Protein AF-A0A3M1EL04-F1 (afdb_monomer)

Sequence (137 aa):
MNRVSLRRLSLALFALLVALLIPTFIRAQTSSPSIPHPLEGRDDCLACHGADMPDVPHVPDNHDGLTSDKCQLCHHPAPGVTAPAATGVLTATRPIAGAEGALPLPHPLAGYENCLQCHLTPEATPVPPGAPPPIPH

Solvent-accessible surface area (backbone atoms only — not comparable to full-atom values): 9403 Å² total; per-residue (Å²): 136,54,73,68,59,52,52,54,51,52,52,52,52,50,53,51,51,49,65,68,55,53,71,70,67,69,75,69,72,74,82,58,66,58,36,87,57,58,53,87,96,49,70,60,48,46,76,49,26,70,35,97,43,84,98,42,72,63,69,57,80,94,51,71,91,66,54,46,91,54,52,64,81,62,36,42,68,32,90,89,50,57,66,79,75,86,75,75,76,80,78,81,86,68,88,65,90,82,64,89,77,74,70,82,70,96,61,85,53,87,94,50,82,63,58,59,82,76,54,77,57,90,74,71,74,82,79,59,94,89,60,81,80,85,80,83,130

Secondary structure (DSSP, 8-state):
--HHHHHHHHHHHHHHHHHHHHHHHGGG-PPPPPB-S--TT---THHHHTTT-TTSPP--GGGTT--GGGGGGT--BPTT--PPP-----------TT-TT-PPPSS--TT---GGGT--SSS--PPPTTPPPPPP-

Structure (mmCIF, N/CA/C/O backbone):
data_AF-A0A3M1EL04-F1
#
_entry.id   AF-A0A3M1EL04-F1
#
loop_
_atom_site.group_PDB
_atom_site.id
_atom_site.type_symbol
_atom_site.label_atom_id
_atom_site.label_alt_id
_atom_site.label_comp_id
_atom_site.label_asym_id
_atom_site.label_entity_id
_atom_site.label_seq_id
_atom_site.pdbx_PDB_ins_code
_atom_site.Cartn_x
_atom_site.Cartn_y
_atom_site.Cartn_z
_atom_site.occupancy
_atom_site.B_iso_or_equiv
_atom_site.auth_seq_id
_atom_site.auth_comp_id
_atom_site.auth_asym_id
_atom_site.auth_atom_id
_atom_site.pdbx_PDB_model_num
ATOM 1 N N . MET A 1 1 ? -24.309 -13.879 51.817 1.00 60.03 1 MET A N 1
ATOM 2 C CA . MET A 1 1 ? -24.270 -13.222 50.489 1.00 60.03 1 MET A CA 1
ATOM 3 C C . MET A 1 1 ? -24.687 -14.249 49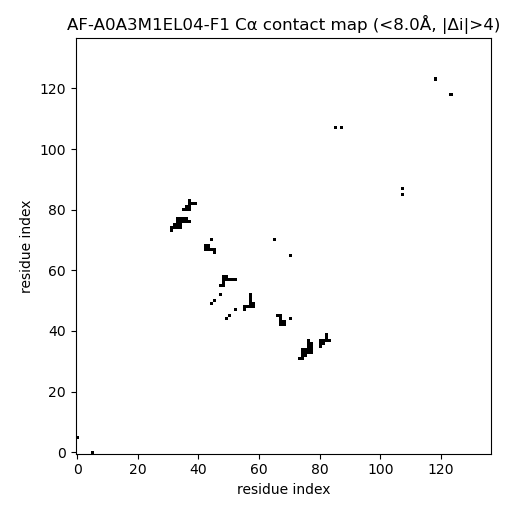.441 1.00 60.03 1 MET A C 1
ATOM 5 O O . MET A 1 1 ? -24.075 -15.307 49.384 1.00 60.03 1 MET A O 1
ATOM 9 N N . ASN A 1 2 ? -25.772 -14.015 48.694 1.00 81.12 2 ASN A N 1
ATOM 10 C CA . ASN A 1 2 ? -26.374 -15.051 47.839 1.00 81.12 2 ASN A CA 1
ATOM 11 C C . ASN A 1 2 ? -25.624 -15.202 46.508 1.00 81.12 2 ASN A C 1
ATOM 13 O O . ASN A 1 2 ? -25.069 -14.232 45.993 1.00 81.12 2 ASN A O 1
ATOM 17 N N . ARG A 1 3 ? -25.656 -16.406 45.913 1.00 81.94 3 ARG A N 1
ATOM 18 C CA . ARG A 1 3 ? -24.964 -16.729 44.643 1.00 81.94 3 ARG A CA 1
ATOM 19 C C . ARG A 1 3 ? -25.283 -15.743 43.506 1.00 81.94 3 ARG A C 1
ATOM 21 O O . ARG A 1 3 ? -24.425 -15.464 42.675 1.00 81.94 3 ARG A O 1
ATOM 28 N N . VAL A 1 4 ? -26.493 -15.181 43.502 1.00 78.00 4 VAL A N 1
ATOM 29 C CA . VAL A 1 4 ? -26.939 -14.161 42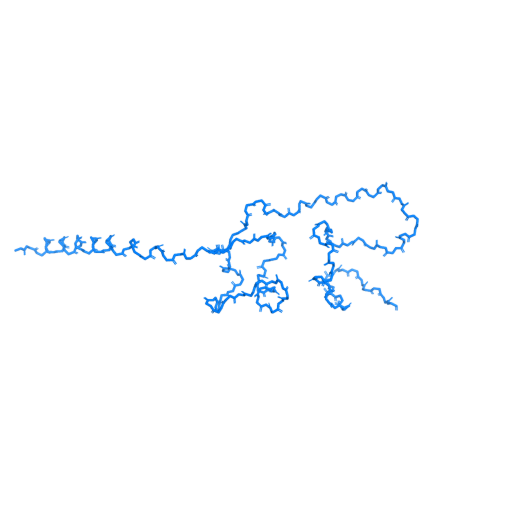.539 1.00 78.00 4 VAL A CA 1
ATOM 30 C C . VAL A 1 4 ? -26.234 -12.817 42.762 1.00 78.00 4 VAL A C 1
ATOM 32 O O . VAL A 1 4 ? -25.761 -12.216 41.800 1.00 78.00 4 VAL A O 1
ATOM 35 N N . SER A 1 5 ? -26.097 -12.368 44.014 1.00 80.31 5 SER A N 1
ATOM 36 C CA . SER A 1 5 ? -25.351 -11.146 44.355 1.00 80.31 5 SER A CA 1
ATOM 37 C C . SER A 1 5 ? -23.857 -11.297 44.070 1.00 80.31 5 SER A C 1
ATOM 39 O O . SER A 1 5 ? -23.239 -10.350 43.598 1.00 80.31 5 SER A O 1
ATOM 41 N N . LEU A 1 6 ? -23.297 -12.495 44.281 1.00 83.06 6 LEU A N 1
ATOM 42 C CA . LEU A 1 6 ? -21.895 -12.782 43.974 1.00 83.06 6 LEU A CA 1
ATOM 43 C C . LEU A 1 6 ? -21.624 -12.705 42.460 1.00 83.06 6 LEU A C 1
ATOM 45 O O . LEU A 1 6 ? -20.695 -12.025 42.048 1.00 83.06 6 LEU A O 1
ATOM 49 N N . ARG A 1 7 ? -22.486 -13.306 41.621 1.00 85.12 7 ARG A N 1
ATOM 50 C CA . ARG A 1 7 ? -22.374 -13.224 40.149 1.00 85.12 7 ARG A CA 1
ATOM 51 C C . ARG A 1 7 ? -22.499 -11.795 39.618 1.00 85.12 7 ARG A C 1
ATOM 53 O O . ARG A 1 7 ? -21.746 -11.415 38.729 1.00 85.12 7 ARG A O 1
ATOM 60 N N . ARG A 1 8 ? -23.427 -11.000 40.161 1.00 85.81 8 ARG A N 1
ATOM 61 C CA . ARG A 1 8 ? -23.604 -9.591 39.763 1.00 85.81 8 ARG A CA 1
ATOM 62 C C . ARG A 1 8 ? -22.383 -8.744 40.118 1.00 85.81 8 ARG A C 1
ATOM 64 O O . ARG A 1 8 ? -21.952 -7.942 39.298 1.00 85.81 8 ARG A O 1
ATOM 71 N N . LEU A 1 9 ? -21.801 -8.970 41.296 1.00 88.44 9 LEU A N 1
ATOM 72 C CA . LEU A 1 9 ? -20.581 -8.289 41.721 1.00 88.44 9 LEU A CA 1
ATOM 73 C C . LEU A 1 9 ? -19.380 -8.687 40.847 1.00 88.44 9 LEU A C 1
ATOM 75 O O . LEU A 1 9 ? -18.623 -7.818 40.428 1.00 88.44 9 LEU A O 1
ATOM 79 N N . SER A 1 10 ? -19.245 -9.974 40.505 1.00 88.19 10 SER A N 1
ATOM 80 C CA . SER A 1 10 ? -18.188 -10.458 39.608 1.00 88.19 10 SER A CA 1
ATOM 81 C C . SER A 1 10 ? -18.283 -9.870 38.197 1.00 88.19 10 SER A C 1
ATOM 83 O O . SER A 1 10 ? -17.262 -9.454 37.657 1.00 88.19 10 SER A O 1
ATOM 85 N N . LEU A 1 11 ? -19.484 -9.783 37.606 1.00 91.31 11 LEU A N 1
ATOM 86 C CA . LEU A 1 11 ? -19.657 -9.140 36.295 1.00 91.31 11 LEU A CA 1
ATOM 87 C C . LEU A 1 11 ? -19.350 -7.638 36.343 1.00 91.31 11 LEU A C 1
ATOM 89 O O . LEU A 1 11 ? -18.715 -7.125 35.427 1.00 91.31 11 LEU A O 1
ATOM 93 N N . ALA A 1 12 ? -19.772 -6.941 37.401 1.00 92.12 12 ALA A N 1
ATOM 94 C CA . ALA A 1 12 ? -19.510 -5.511 37.553 1.00 92.12 12 ALA A CA 1
ATOM 95 C C . ALA A 1 12 ? -18.008 -5.214 37.700 1.00 92.12 12 ALA A C 1
ATOM 97 O O . ALA A 1 12 ? -17.498 -4.300 37.056 1.00 92.12 12 ALA A O 1
ATOM 98 N N . LEU A 1 13 ? -17.285 -6.021 38.485 1.00 92.81 13 LEU A N 1
ATOM 99 C CA . LEU A 1 13 ? -15.828 -5.925 38.625 1.00 92.81 13 LEU A CA 1
ATOM 100 C C . LEU A 1 13 ? -15.099 -6.214 37.310 1.00 92.81 13 LEU A C 1
ATOM 102 O O . LEU A 1 13 ? -14.169 -5.492 36.962 1.00 92.81 13 LEU A O 1
ATOM 106 N N . PHE A 1 14 ? -15.535 -7.231 36.563 1.00 91.31 14 PHE A N 1
ATOM 107 C CA . PHE A 1 14 ? -14.948 -7.553 35.265 1.00 91.31 14 PHE A CA 1
ATOM 108 C C . PHE A 1 14 ? -15.171 -6.429 34.244 1.00 91.31 14 PHE A C 1
ATOM 110 O O . PHE A 1 14 ? -14.226 -6.008 33.585 1.00 91.31 14 PHE A O 1
ATOM 117 N N . ALA A 1 15 ? -16.389 -5.885 34.160 1.00 90.19 15 ALA A N 1
ATOM 118 C CA . ALA A 1 15 ? -16.697 -4.765 33.272 1.00 90.19 15 ALA A CA 1
ATOM 119 C C . ALA A 1 15 ? -15.891 -3.502 33.623 1.00 90.19 15 ALA A C 1
ATOM 121 O O . ALA A 1 15 ? -15.394 -2.826 32.724 1.00 90.19 15 ALA A O 1
ATOM 122 N N . LEU A 1 16 ? -15.707 -3.211 34.916 1.00 91.06 16 LEU A N 1
ATOM 123 C CA . LEU A 1 16 ? -14.893 -2.085 35.379 1.00 91.06 16 LEU A CA 1
ATOM 124 C C . LEU A 1 16 ? -13.407 -2.277 35.033 1.00 91.06 16 LEU A C 1
ATOM 126 O O . LEU A 1 16 ? -12.757 -1.348 34.564 1.00 91.06 16 LEU A O 1
ATOM 130 N N . LEU A 1 17 ? -12.879 -3.487 35.222 1.00 89.06 17 LEU A N 1
ATOM 131 C CA . LEU A 1 17 ? -11.491 -3.824 34.904 1.00 89.06 17 LEU A CA 1
ATOM 132 C C . LEU A 1 17 ? -11.222 -3.737 33.395 1.00 89.06 17 LEU A C 1
ATOM 134 O O . LEU A 1 17 ? -10.221 -3.161 32.979 1.00 89.06 17 LEU A O 1
ATOM 138 N N . VAL A 1 18 ? -12.148 -4.228 32.571 1.00 86.00 18 VAL A N 1
ATOM 139 C CA . VAL A 1 18 ? -12.091 -4.099 31.109 1.00 86.00 18 VAL A CA 1
ATOM 140 C C . VAL A 1 18 ? -12.159 -2.624 30.686 1.00 86.00 18 VAL A C 1
ATOM 142 O O . VAL A 1 18 ? -11.333 -2.181 29.892 1.00 86.00 18 VAL A O 1
ATOM 145 N N . ALA A 1 19 ? -13.058 -1.826 31.269 1.00 85.00 19 ALA A N 1
ATOM 146 C CA . ALA A 1 19 ? -13.152 -0.392 30.987 1.00 85.00 19 ALA A CA 1
ATOM 147 C C . ALA A 1 19 ? -11.889 0.396 31.391 1.00 85.00 19 ALA A C 1
ATOM 149 O O . ALA A 1 19 ? -11.543 1.366 30.718 1.00 85.00 19 ALA A O 1
ATOM 150 N N . LEU A 1 20 ? -11.178 -0.025 32.448 1.00 81.06 20 LEU A N 1
ATOM 151 C CA . LEU A 1 20 ? -9.894 0.571 32.835 1.00 81.06 20 LEU A CA 1
ATOM 152 C C . LEU A 1 20 ? -8.721 0.135 31.938 1.00 81.06 20 LEU A C 1
ATOM 154 O O . LEU A 1 20 ? -7.774 0.904 31.785 1.00 81.06 20 LEU A O 1
ATOM 158 N N . LEU A 1 21 ? -8.760 -1.068 31.352 1.00 72.62 21 LEU A N 1
ATOM 159 C CA . LEU A 1 21 ? -7.639 -1.640 30.589 1.00 72.62 21 LEU A CA 1
ATOM 160 C C . LEU A 1 21 ? -7.714 -1.413 29.069 1.00 72.62 21 LEU A C 1
ATOM 162 O O . LEU A 1 21 ? -6.678 -1.391 28.416 1.00 72.62 21 LEU A O 1
ATOM 166 N N . ILE A 1 22 ? -8.896 -1.215 28.477 1.00 65.94 22 ILE A N 1
ATOM 167 C CA . ILE A 1 22 ? -9.026 -0.948 27.030 1.00 65.94 22 ILE A CA 1
ATOM 168 C C . ILE A 1 22 ? -8.374 0.379 26.567 1.00 65.94 22 ILE A C 1
ATOM 170 O O . ILE A 1 22 ? -7.727 0.375 25.517 1.00 65.94 22 ILE A O 1
ATOM 174 N N . PRO A 1 23 ? -8.493 1.527 27.271 1.00 61.78 23 PRO A N 1
ATOM 175 C CA . PRO A 1 23 ? -8.047 2.810 26.716 1.00 61.78 23 PRO A CA 1
ATOM 176 C C . PRO A 1 23 ? -6.521 2.960 26.621 1.00 61.78 23 PRO A C 1
ATOM 178 O O . PRO A 1 23 ? -6.043 3.834 25.898 1.00 61.78 23 PRO A O 1
ATOM 181 N N . THR A 1 24 ? -5.740 2.128 27.317 1.00 59.75 24 THR A N 1
ATOM 182 C CA . THR A 1 24 ? -4.273 2.123 27.205 1.00 59.75 24 THR A CA 1
ATOM 183 C C . THR A 1 24 ? -3.787 1.403 25.947 1.00 59.75 24 THR A C 1
ATOM 185 O O . THR A 1 24 ? -2.771 1.806 25.388 1.00 59.75 24 THR A O 1
ATOM 188 N N . PHE A 1 25 ? -4.531 0.413 25.445 1.00 59.59 25 PHE A N 1
ATOM 189 C CA . PHE A 1 25 ? -4.171 -0.338 24.236 1.00 59.59 25 PHE A CA 1
ATOM 190 C C . PHE A 1 25 ? -4.334 0.465 22.937 1.00 59.59 25 PHE A C 1
ATOM 192 O O . PHE A 1 25 ? -3.608 0.228 21.979 1.00 59.59 25 PHE A O 1
ATOM 199 N N . ILE A 1 26 ? -5.241 1.445 22.890 1.00 57.41 26 ILE A N 1
ATOM 200 C CA . ILE A 1 26 ? -5.558 2.178 21.646 1.00 57.41 26 ILE A CA 1
ATOM 201 C C . ILE A 1 26 ? -4.515 3.269 21.317 1.00 57.41 26 ILE A C 1
ATOM 203 O O . ILE A 1 26 ? -4.465 3.777 20.201 1.00 57.41 26 ILE A O 1
ATOM 207 N N . ARG A 1 27 ? -3.634 3.639 22.256 1.00 56.03 27 ARG A N 1
ATOM 208 C CA . ARG A 1 27 ? -2.714 4.785 22.086 1.00 56.03 27 ARG A CA 1
ATOM 209 C C . ARG A 1 27 ? -1.431 4.479 21.300 1.00 56.03 27 ARG A C 1
ATOM 211 O O . ARG A 1 27 ? -0.635 5.392 21.112 1.00 56.03 27 ARG A O 1
ATOM 218 N N . ALA A 1 28 ? -1.221 3.242 20.849 1.00 55.62 28 ALA A N 1
ATOM 219 C CA . ALA A 1 28 ? 0.024 2.806 20.204 1.00 55.62 28 ALA A CA 1
ATOM 220 C C . ALA A 1 28 ? -0.022 2.776 18.662 1.00 55.62 28 ALA A C 1
ATOM 222 O O . ALA A 1 28 ? 0.863 2.195 18.040 1.00 55.62 28 ALA A O 1
ATOM 223 N N . GLN A 1 29 ? -1.019 3.396 18.027 1.00 59.38 29 GLN A N 1
ATOM 224 C CA . GLN A 1 29 ? -1.090 3.445 16.565 1.00 59.38 29 GLN A CA 1
ATOM 225 C C . GLN A 1 29 ? -0.107 4.507 16.050 1.00 59.38 29 GLN A C 1
ATOM 227 O O . GLN A 1 29 ? -0.442 5.688 15.955 1.00 59.38 29 GLN A O 1
ATOM 232 N N . THR A 1 30 ? 1.131 4.104 15.760 1.00 60.41 30 THR A N 1
ATOM 233 C CA . THR A 1 30 ? 2.073 4.916 14.979 1.00 60.41 30 THR A CA 1
ATOM 234 C C . THR A 1 30 ? 1.399 5.302 13.666 1.00 60.41 30 THR A C 1
ATOM 236 O O . THR A 1 30 ? 0.882 4.427 12.971 1.00 60.41 30 THR A O 1
ATOM 239 N N . SER A 1 31 ? 1.361 6.594 13.335 1.00 77.88 31 SER A N 1
ATOM 240 C CA . SER A 1 31 ? 0.712 7.061 12.110 1.00 77.88 31 SER A CA 1
ATOM 241 C C . SER A 1 31 ? 1.431 6.484 10.893 1.00 77.88 31 SER A C 1
ATOM 243 O O . SER A 1 31 ? 2.603 6.792 10.666 1.00 77.88 31 SER A O 1
ATOM 245 N N . SER A 1 32 ? 0.734 5.661 10.118 1.00 87.81 32 SER A N 1
ATOM 246 C CA . SER A 1 32 ? 1.169 5.248 8.788 1.00 87.81 32 SER A CA 1
ATOM 247 C C . SER A 1 32 ? 1.369 6.484 7.900 1.00 87.81 32 SER A C 1
ATOM 249 O O . SER A 1 32 ? 0.532 7.393 7.916 1.00 87.81 32 SER A O 1
ATOM 251 N N . PRO A 1 33 ? 2.462 6.559 7.122 1.00 91.38 33 PRO A N 1
ATOM 252 C CA . PRO A 1 33 ? 2.623 7.616 6.135 1.00 91.38 33 PRO A CA 1
ATOM 253 C C . PRO A 1 33 ? 1.536 7.521 5.060 1.00 91.38 33 PRO A C 1
ATOM 255 O O . PRO A 1 33 ? 1.105 6.427 4.680 1.00 91.38 33 PRO A O 1
ATOM 258 N N . SER A 1 34 ? 1.109 8.675 4.554 1.00 93.69 34 SER A N 1
ATOM 259 C CA . SER A 1 34 ? 0.179 8.750 3.432 1.00 93.69 34 SER A CA 1
ATOM 260 C C . SER A 1 34 ? 0.864 8.413 2.107 1.00 93.69 34 SER A C 1
ATOM 262 O O . SER A 1 34 ? 2.065 8.618 1.935 1.00 93.69 34 SER A O 1
ATOM 264 N N . ILE A 1 35 ? 0.082 7.910 1.155 1.00 93.75 35 ILE A N 1
ATOM 265 C CA . ILE A 1 35 ? 0.528 7.529 -0.186 1.00 93.75 35 ILE A CA 1
ATOM 266 C C . ILE A 1 35 ? 0.573 8.804 -1.051 1.00 93.75 35 ILE A C 1
ATOM 268 O O . ILE A 1 35 ? -0.477 9.422 -1.257 1.00 93.75 35 ILE A O 1
ATOM 272 N N . PRO A 1 36 ? 1.749 9.238 -1.547 1.00 92.12 36 PRO A N 1
ATOM 273 C CA . PRO A 1 36 ? 1.899 10.516 -2.251 1.00 92.12 36 PRO A CA 1
ATOM 274 C C . PRO A 1 36 ? 1.589 10.441 -3.757 1.00 92.12 36 PRO A C 1
ATOM 276 O O . PRO A 1 36 ? 1.738 11.438 -4.459 1.00 92.12 36 PRO A O 1
ATOM 279 N N . HIS A 1 37 ? 1.185 9.278 -4.271 1.00 90.94 37 HIS A N 1
ATOM 280 C CA . HIS A 1 37 ? 0.921 9.032 -5.691 1.00 90.94 37 HIS A CA 1
ATOM 281 C C . HIS A 1 37 ? -0.450 8.362 -5.910 1.00 90.94 37 HIS A C 1
ATOM 283 O O . HIS A 1 37 ? -0.984 7.753 -4.979 1.00 90.94 37 HIS A O 1
ATOM 289 N N . PRO A 1 38 ? -1.036 8.458 -7.120 1.00 89.94 38 PRO A N 1
ATOM 290 C CA . PRO A 1 38 ? -2.275 7.755 -7.447 1.00 89.94 38 PRO A CA 1
ATOM 291 C C . PRO A 1 38 ? -2.087 6.233 -7.414 1.00 89.94 38 PRO A C 1
ATOM 293 O O . PRO A 1 38 ? -0.959 5.731 -7.503 1.00 89.94 38 PRO A O 1
ATOM 296 N N . LEU A 1 39 ? -3.199 5.511 -7.279 1.00 89.88 39 LEU A N 1
ATOM 297 C CA . LEU A 1 39 ? -3.227 4.052 -7.122 1.00 89.88 39 LEU A CA 1
ATOM 298 C C . LEU A 1 39 ? -3.803 3.326 -8.338 1.00 89.88 39 LEU A C 1
ATOM 300 O O . LEU A 1 39 ? -3.626 2.122 -8.471 1.00 89.88 39 LEU A O 1
ATOM 304 N N . GLU A 1 40 ? -4.467 4.041 -9.239 1.00 88.06 40 GLU A N 1
ATOM 305 C CA . GLU A 1 40 ? -5.096 3.478 -10.425 1.00 88.06 40 GLU A CA 1
ATOM 306 C C . GLU A 1 40 ? -4.075 2.709 -11.278 1.00 88.06 40 GLU A C 1
ATOM 308 O O . GLU A 1 40 ? -3.095 3.272 -11.771 1.00 88.06 40 GLU A O 1
ATOM 313 N N . GLY A 1 41 ? -4.308 1.402 -11.438 1.00 87.00 41 GLY A N 1
ATOM 314 C CA . GLY A 1 41 ? -3.404 0.498 -12.153 1.00 87.00 41 GLY A CA 1
ATOM 315 C C . GLY A 1 41 ? -2.138 0.110 -11.376 1.00 87.00 41 GLY A C 1
ATOM 316 O O . GLY A 1 41 ? -1.212 -0.430 -11.976 1.00 87.00 41 GLY A O 1
ATOM 317 N N . ARG A 1 42 ? -2.076 0.390 -10.066 1.00 89.81 42 ARG A N 1
ATOM 318 C CA . ARG A 1 42 ? -0.930 0.145 -9.167 1.00 89.81 42 ARG A CA 1
ATOM 319 C C . ARG A 1 42 ? -1.361 -0.565 -7.878 1.00 89.81 42 ARG A C 1
ATOM 321 O O . ARG A 1 42 ? -0.897 -0.234 -6.788 1.00 89.81 42 ARG A O 1
ATOM 328 N N . ASP A 1 43 ? -2.262 -1.536 -8.008 1.00 88.25 43 ASP A N 1
ATOM 329 C CA . ASP A 1 43 ? -2.833 -2.264 -6.865 1.00 88.25 43 ASP A CA 1
ATOM 330 C C . ASP A 1 43 ? -1.820 -3.211 -6.193 1.00 88.25 43 ASP A C 1
ATOM 332 O O . ASP A 1 43 ? -1.963 -3.547 -5.017 1.00 88.25 43 ASP A O 1
ATOM 336 N N . ASP A 1 44 ? -0.769 -3.618 -6.914 1.00 93.00 44 ASP A N 1
ATOM 337 C CA . ASP A 1 44 ? 0.316 -4.431 -6.366 1.00 93.00 44 ASP A CA 1
ATOM 338 C C . ASP A 1 44 ? 1.416 -3.560 -5.738 1.00 93.00 44 ASP A C 1
ATOM 340 O O . ASP A 1 44 ? 2.419 -3.220 -6.366 1.00 93.00 44 ASP A O 1
ATOM 344 N N . CYS A 1 45 ? 1.218 -3.177 -4.476 1.00 93.69 45 CYS A N 1
ATOM 345 C CA . CYS A 1 45 ? 2.121 -2.289 -3.739 1.00 93.69 45 CYS A CA 1
ATOM 346 C C . CYS A 1 45 ? 3.562 -2.827 -3.661 1.00 93.69 45 CYS A C 1
ATOM 348 O O . CYS A 1 45 ? 4.528 -2.058 -3.722 1.00 93.69 45 CYS A O 1
ATOM 350 N N . LEU A 1 46 ? 3.708 -4.150 -3.531 1.00 93.75 46 LEU A N 1
ATOM 351 C CA . LEU A 1 46 ? 5.001 -4.816 -3.383 1.00 93.75 46 LEU A CA 1
ATOM 352 C C . LEU A 1 46 ? 5.818 -4.850 -4.680 1.00 93.75 46 LEU A C 1
ATOM 354 O O . LEU A 1 46 ? 7.032 -5.018 -4.596 1.00 93.75 46 LEU A O 1
ATOM 358 N N . ALA A 1 47 ? 5.207 -4.606 -5.845 1.00 92.19 47 ALA A N 1
ATOM 359 C CA . ALA A 1 47 ? 5.923 -4.536 -7.120 1.00 92.19 47 ALA A CA 1
ATOM 360 C C . ALA A 1 47 ? 7.015 -3.449 -7.136 1.00 92.19 47 ALA A C 1
ATOM 362 O O . ALA A 1 47 ? 8.021 -3.605 -7.826 1.00 92.19 47 ALA A O 1
ATOM 363 N N . CYS A 1 48 ? 6.831 -2.373 -6.358 1.00 91.12 48 CYS A N 1
ATOM 364 C CA . CYS A 1 48 ? 7.817 -1.299 -6.214 1.00 91.12 48 CYS A CA 1
ATOM 365 C C . CYS A 1 48 ? 8.391 -1.209 -4.797 1.00 91.12 48 CYS A C 1
ATOM 367 O O . CYS A 1 48 ? 9.591 -1.028 -4.646 1.00 91.12 48 CYS A O 1
ATOM 369 N N . HIS A 1 49 ? 7.560 -1.333 -3.757 1.00 93.38 49 HIS A N 1
ATOM 370 C CA . HIS A 1 49 ? 8.006 -1.142 -2.369 1.00 93.38 49 HIS A CA 1
ATOM 371 C C . HIS A 1 49 ? 8.646 -2.394 -1.744 1.00 93.38 49 HIS A C 1
ATOM 373 O O . HIS A 1 49 ? 9.358 -2.281 -0.747 1.00 93.38 49 HIS A O 1
ATOM 379 N N . GLY A 1 50 ? 8.383 -3.580 -2.303 1.00 88.94 50 GLY A N 1
ATOM 380 C CA . GLY A 1 50 ? 9.044 -4.835 -1.923 1.00 88.94 50 GLY A CA 1
ATOM 381 C C . GLY A 1 50 ? 10.295 -5.135 -2.754 1.00 88.94 50 GLY A C 1
ATOM 382 O O . GLY A 1 50 ? 10.989 -6.112 -2.490 1.00 88.94 50 GLY A O 1
ATOM 383 N N . ALA A 1 51 ? 10.572 -4.308 -3.762 1.00 78.62 51 ALA A N 1
ATOM 384 C CA . ALA A 1 51 ? 11.802 -4.336 -4.531 1.00 78.62 51 ALA A CA 1
ATOM 385 C C . ALA A 1 51 ? 12.756 -3.259 -3.998 1.00 78.62 51 ALA A C 1
ATOM 387 O O . ALA A 1 51 ? 12.315 -2.191 -3.576 1.00 78.62 51 ALA A O 1
ATOM 388 N N . ASP A 1 52 ? 14.064 -3.503 -4.072 1.00 79.00 52 ASP A N 1
ATOM 389 C CA . ASP A 1 52 ? 15.093 -2.501 -3.760 1.00 79.00 52 ASP A CA 1
ATOM 390 C C . ASP A 1 52 ? 15.202 -1.460 -4.893 1.00 79.00 52 ASP A C 1
ATOM 392 O O . ASP A 1 52 ? 16.230 -1.328 -5.563 1.00 79.00 52 ASP A O 1
ATOM 396 N N . MET A 1 53 ? 14.102 -0.749 -5.169 1.00 82.94 53 MET A N 1
ATOM 397 C CA . MET A 1 53 ? 14.057 0.311 -6.172 1.00 82.94 53 MET A CA 1
ATOM 398 C C . MET A 1 53 ? 14.676 1.611 -5.632 1.00 82.94 53 MET A C 1
ATOM 400 O O . MET A 1 53 ? 14.389 2.010 -4.500 1.00 82.94 53 MET A O 1
ATOM 404 N N . PRO A 1 54 ? 15.485 2.325 -6.438 1.00 82.81 54 PRO A N 1
ATOM 405 C CA . PRO A 1 54 ? 15.975 3.652 -6.078 1.00 82.81 54 PRO A CA 1
ATOM 406 C C . PRO A 1 54 ? 14.819 4.620 -5.813 1.00 82.81 54 PRO A C 1
ATOM 408 O O . PRO A 1 54 ? 13.822 4.606 -6.530 1.00 82.81 54 PRO A O 1
ATOM 411 N N . ASP A 1 55 ? 14.966 5.469 -4.795 1.00 85.38 55 ASP A N 1
ATOM 412 C CA . ASP A 1 55 ? 14.020 6.540 -4.440 1.00 85.38 55 ASP A CA 1
ATOM 413 C C . ASP A 1 55 ? 12.589 6.085 -4.069 1.00 85.38 55 ASP A C 1
ATOM 415 O O . ASP A 1 55 ? 11.720 6.918 -3.799 1.00 85.38 55 ASP A O 1
ATOM 419 N N . VAL A 1 56 ? 12.347 4.773 -3.970 1.00 89.81 56 VAL A N 1
ATOM 420 C CA . VAL A 1 56 ? 11.110 4.184 -3.447 1.00 89.81 56 VAL A CA 1
ATOM 421 C C . VAL A 1 56 ? 11.371 3.681 -2.025 1.00 89.81 56 VAL A C 1
ATOM 423 O O . VAL A 1 56 ? 12.277 2.877 -1.814 1.00 89.81 56 VAL A O 1
ATOM 426 N N . PRO A 1 57 ? 10.601 4.123 -1.014 1.00 90.62 57 PRO A N 1
ATOM 427 C CA . PRO A 1 57 ? 10.757 3.606 0.340 1.00 90.62 57 PRO A CA 1
ATOM 428 C C . PRO A 1 57 ? 10.485 2.098 0.401 1.00 90.62 57 PRO A C 1
ATOM 430 O O . PRO A 1 57 ? 9.406 1.654 0.013 1.00 90.62 57 PRO A O 1
ATOM 433 N N . HIS A 1 58 ? 11.431 1.331 0.933 1.00 91.06 58 HIS A N 1
ATOM 434 C CA . HIS A 1 58 ? 11.266 -0.100 1.186 1.00 91.06 58 HIS A CA 1
ATOM 435 C C . HIS A 1 58 ? 10.243 -0.374 2.305 1.00 91.06 58 HIS A C 1
ATOM 437 O O . HIS A 1 58 ? 10.112 0.408 3.255 1.00 91.06 58 HIS A O 1
ATOM 443 N N . VAL A 1 59 ? 9.541 -1.507 2.208 1.00 93.00 59 VAL A N 1
ATOM 444 C CA . VAL A 1 59 ? 8.627 -2.021 3.243 1.00 93.00 59 VAL A CA 1
ATOM 445 C C . VAL A 1 59 ? 9.403 -2.405 4.512 1.00 93.00 59 VAL A C 1
ATOM 447 O O . VAL A 1 59 ? 10.170 -3.353 4.478 1.00 93.00 59 VAL A O 1
ATOM 450 N N . PRO A 1 60 ? 9.219 -1.744 5.668 1.00 90.38 60 PRO A N 1
ATOM 451 C CA . PRO A 1 60 ? 10.035 -2.032 6.850 1.00 90.38 60 PRO A CA 1
ATOM 452 C C . PRO A 1 60 ? 9.880 -3.475 7.363 1.00 90.38 60 PRO A C 1
ATOM 454 O O . PRO A 1 60 ? 8.799 -4.047 7.266 1.00 90.38 60 PRO A O 1
ATOM 457 N N . ASP A 1 61 ? 10.905 -4.021 8.027 1.00 90.62 61 ASP A N 1
ATOM 458 C CA . ASP A 1 61 ? 10.937 -5.419 8.509 1.00 90.62 61 ASP A CA 1
ATOM 459 C C . ASP A 1 61 ? 9.735 -5.828 9.380 1.00 90.62 61 ASP A C 1
ATOM 461 O O . ASP A 1 61 ? 9.336 -6.988 9.422 1.00 90.62 61 ASP A O 1
ATOM 465 N N . ASN A 1 62 ? 9.117 -4.877 10.085 1.00 88.44 62 ASN A N 1
ATOM 466 C CA . ASN A 1 62 ? 7.924 -5.134 10.898 1.00 88.44 62 ASN A CA 1
ATOM 467 C C . ASN A 1 62 ? 6.628 -5.322 10.078 1.00 88.44 62 ASN A C 1
ATOM 469 O O . ASN A 1 62 ? 5.558 -5.450 10.669 1.00 88.44 62 ASN A O 1
ATOM 473 N N . HIS A 1 63 ? 6.724 -5.335 8.749 1.00 93.19 63 HIS A N 1
ATOM 474 C CA . HIS A 1 63 ? 5.656 -5.662 7.801 1.00 93.19 63 HIS A CA 1
ATOM 475 C C . HIS A 1 63 ? 5.880 -7.034 7.136 1.00 93.19 63 HIS A C 1
ATOM 477 O O . HIS A 1 63 ? 5.241 -7.335 6.126 1.00 93.19 63 HIS A O 1
ATOM 483 N N . ASP A 1 64 ? 6.765 -7.871 7.695 1.00 90.50 64 ASP A N 1
ATOM 484 C CA . ASP A 1 64 ? 7.017 -9.224 7.197 1.00 90.50 64 ASP A CA 1
ATOM 485 C C . ASP A 1 64 ? 5.720 -10.042 7.069 1.00 90.50 64 ASP A C 1
ATOM 487 O O . ASP A 1 64 ? 4.851 -10.041 7.948 1.00 90.50 64 ASP A O 1
ATOM 491 N N . GLY A 1 65 ? 5.577 -10.722 5.932 1.00 88.94 65 GLY A N 1
ATOM 492 C CA . GLY A 1 65 ? 4.396 -11.519 5.596 1.00 88.94 65 GLY A CA 1
ATOM 493 C C . GLY A 1 65 ? 3.130 -10.735 5.222 1.00 88.94 65 GLY A C 1
ATOM 494 O O . GLY A 1 65 ? 2.106 -11.367 4.947 1.00 88.94 65 GLY A O 1
ATOM 495 N N . LEU A 1 66 ? 3.153 -9.3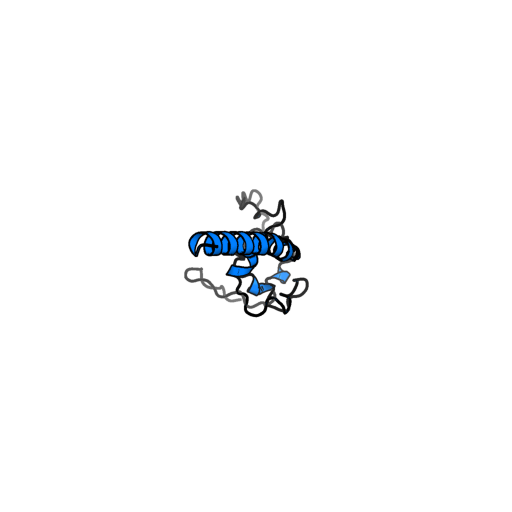97 5.186 1.00 93.00 66 LEU A N 1
ATOM 496 C CA . LEU A 1 66 ? 2.023 -8.614 4.680 1.00 93.00 66 LEU A CA 1
ATOM 497 C C . LEU A 1 66 ? 1.982 -8.630 3.150 1.00 93.00 66 LEU A C 1
ATOM 499 O O . LEU A 1 66 ? 2.973 -8.380 2.472 1.00 93.00 66 LEU A O 1
ATOM 503 N N . THR A 1 67 ? 0.798 -8.891 2.607 1.00 94.88 67 THR A N 1
ATOM 504 C CA . THR A 1 67 ? 0.512 -8.882 1.170 1.00 94.88 67 THR A CA 1
ATOM 505 C C . THR A 1 67 ? -0.041 -7.522 0.724 1.00 94.88 67 THR A C 1
ATOM 507 O O . THR A 1 67 ? -0.578 -6.767 1.541 1.00 94.88 67 THR A O 1
ATOM 510 N N . SER A 1 68 ? 0.051 -7.209 -0.577 1.00 94.44 68 SER A N 1
ATOM 511 C CA . SER A 1 68 ? -0.356 -5.914 -1.163 1.00 94.44 68 SER A CA 1
ATOM 512 C C . SER A 1 68 ? -1.790 -5.485 -0.795 1.00 94.44 68 SER A C 1
ATOM 514 O O . SER A 1 68 ? -2.056 -4.304 -0.580 1.00 94.44 68 SER A O 1
ATOM 516 N N . ASP A 1 69 ? -2.717 -6.430 -0.603 1.00 93.94 69 ASP A N 1
ATOM 517 C CA . ASP A 1 69 ? -4.107 -6.147 -0.210 1.00 93.94 69 ASP A CA 1
ATOM 518 C C . ASP A 1 69 ? -4.262 -5.610 1.227 1.00 93.94 69 ASP A C 1
ATOM 520 O O . ASP A 1 69 ? -5.333 -5.125 1.598 1.00 93.94 69 ASP A O 1
ATOM 524 N N . LYS A 1 70 ? -3.216 -5.687 2.058 1.00 94.31 70 LYS A N 1
ATOM 525 C CA . LYS A 1 70 ? -3.232 -5.219 3.454 1.00 94.31 70 LYS A CA 1
ATOM 526 C C . LYS A 1 70 ? -2.678 -3.812 3.629 1.00 94.31 70 LYS A C 1
ATOM 528 O O . LYS A 1 70 ? -2.949 -3.190 4.655 1.00 94.31 70 LYS A O 1
ATOM 533 N N . CYS A 1 71 ? -1.957 -3.278 2.645 1.00 93.81 71 CYS A N 1
ATOM 534 C CA . CYS A 1 71 ? -1.267 -1.992 2.762 1.00 93.81 71 CYS A CA 1
ATOM 535 C C . CYS A 1 71 ? -2.241 -0.837 3.054 1.00 93.81 71 CYS A C 1
ATOM 537 O O . CYS A 1 71 ? -1.993 -0.006 3.931 1.00 93.81 71 CYS A O 1
ATOM 539 N N . GLN A 1 72 ? -3.398 -0.832 2.384 1.00 93.31 72 GLN A N 1
ATOM 540 C CA . GLN A 1 72 ? -4.405 0.227 2.518 1.00 93.31 72 GLN A CA 1
ATOM 541 C C . GLN A 1 72 ? -5.268 0.134 3.785 1.00 93.31 72 GLN A C 1
ATOM 543 O O . GLN A 1 72 ? -6.124 0.989 4.008 1.00 93.31 72 GLN A O 1
ATOM 548 N N . LEU A 1 73 ? -5.040 -0.867 4.648 1.00 92.44 73 LEU A N 1
ATOM 549 C CA . LEU A 1 73 ? -5.657 -0.898 5.979 1.00 92.44 73 LEU A CA 1
ATOM 550 C C . LEU A 1 73 ? -5.138 0.235 6.872 1.00 92.44 73 LEU A C 1
ATOM 552 O O . LEU A 1 73 ? -5.847 0.663 7.781 1.00 92.44 73 LEU A O 1
ATOM 556 N N . CYS A 1 74 ? -3.917 0.709 6.601 1.00 92.50 74 CYS A N 1
ATOM 557 C CA . CYS A 1 74 ? -3.281 1.796 7.337 1.00 92.50 74 CYS A CA 1
ATOM 558 C C . CYS A 1 74 ? -2.820 2.933 6.413 1.00 92.50 74 CYS A C 1
ATOM 560 O O . CYS A 1 74 ? -2.955 4.102 6.768 1.00 92.50 74 CYS A O 1
ATOM 562 N N . HIS A 1 75 ? -2.239 2.635 5.250 1.00 92.94 75 HIS A N 1
ATOM 563 C CA . HIS A 1 75 ? -1.728 3.664 4.344 1.00 92.94 75 HIS A CA 1
ATOM 564 C C . HIS A 1 75 ? -2.837 4.187 3.435 1.00 92.94 75 HIS A C 1
ATOM 566 O O . HIS A 1 75 ? -3.426 3.436 2.663 1.00 92.94 75 HIS A O 1
ATOM 572 N N . HIS A 1 76 ? -3.101 5.490 3.485 1.00 91.62 76 HIS A N 1
ATOM 573 C CA . HIS A 1 76 ? -4.147 6.114 2.677 1.00 91.62 76 HIS A CA 1
ATOM 574 C C . HIS A 1 76 ? -3.565 7.148 1.713 1.00 91.62 76 HIS A C 1
ATOM 576 O O . HIS A 1 76 ? -2.569 7.790 2.062 1.00 91.62 76 HIS A O 1
ATOM 582 N N . 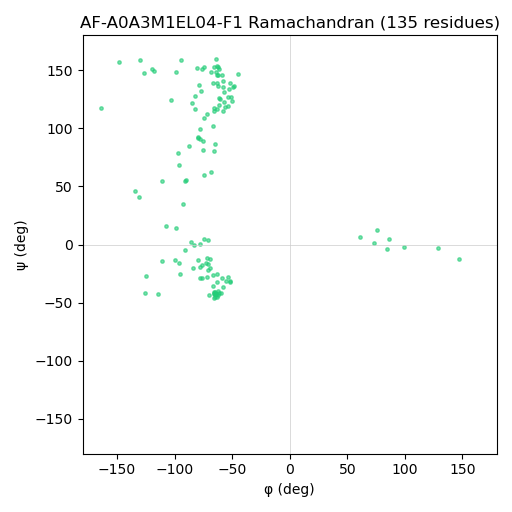PRO A 1 77 ? -4.178 7.352 0.531 1.00 91.81 77 PRO A N 1
ATOM 583 C CA . PRO A 1 77 ? -3.826 8.451 -0.363 1.00 91.81 77 PRO A CA 1
ATOM 584 C C . PRO A 1 77 ? -3.764 9.781 0.379 1.00 91.81 77 PRO A C 1
ATOM 586 O O . PRO A 1 77 ? -4.639 10.095 1.193 1.00 91.81 77 PRO A O 1
ATOM 589 N N . ALA A 1 78 ? -2.721 10.567 0.115 1.00 89.38 78 ALA A N 1
ATOM 590 C CA . ALA A 1 78 ? -2.650 11.907 0.670 1.00 89.38 78 ALA A CA 1
ATOM 591 C C . ALA A 1 78 ? -3.781 12.783 0.082 1.00 89.38 78 ALA A C 1
ATOM 593 O O . ALA A 1 78 ? -4.256 12.542 -1.034 1.00 89.38 78 ALA A O 1
ATOM 594 N N . PRO A 1 79 ? -4.239 13.815 0.810 1.00 84.81 79 PRO A N 1
ATOM 595 C CA . PRO A 1 79 ? -5.259 14.721 0.299 1.00 84.81 79 PRO A CA 1
ATOM 596 C C . PRO A 1 79 ? -4.822 15.367 -1.022 1.00 84.81 79 PRO A C 1
ATOM 598 O O . PRO A 1 79 ? -3.719 15.899 -1.122 1.00 84.81 79 PRO A O 1
ATOM 601 N N . GLY A 1 80 ? -5.693 15.338 -2.032 1.00 81.00 80 GLY A N 1
ATOM 602 C CA . GLY A 1 80 ? -5.421 15.931 -3.348 1.00 81.00 80 GLY A CA 1
ATOM 603 C C . GLY A 1 80 ? -4.638 15.035 -4.311 1.00 81.00 80 GLY A C 1
ATOM 604 O O . GLY A 1 80 ? -4.490 15.397 -5.477 1.00 81.00 80 GLY A O 1
ATOM 605 N N . VAL A 1 81 ? -4.201 13.852 -3.873 1.00 79.19 81 VAL A N 1
ATOM 606 C CA . VAL A 1 81 ? -3.639 12.834 -4.761 1.00 79.19 81 VAL A CA 1
ATOM 607 C C . VAL A 1 81 ? -4.805 12.146 -5.462 1.00 79.19 81 VAL A C 1
ATOM 609 O O . VAL A 1 81 ? -5.509 11.323 -4.885 1.00 79.19 81 VAL A O 1
ATOM 612 N N . THR A 1 82 ? -5.067 12.559 -6.694 1.00 70.62 82 THR A N 1
ATOM 613 C CA . THR A 1 82 ? -6.092 11.965 -7.555 1.00 70.62 82 THR A CA 1
ATOM 614 C C . THR A 1 82 ? -5.414 11.423 -8.797 1.00 70.62 82 THR A C 1
ATOM 616 O O . THR A 1 82 ? -4.367 11.939 -9.203 1.00 70.62 82 THR A O 1
ATOM 619 N N . ALA A 1 83 ? -5.987 10.378 -9.396 1.00 64.25 83 ALA A N 1
ATOM 620 C CA . ALA A 1 83 ? -5.579 9.956 -10.725 1.00 64.25 83 ALA A CA 1
ATOM 621 C C . ALA A 1 83 ? -5.533 11.184 -11.644 1.00 64.25 83 ALA A C 1
ATOM 623 O O . ALA A 1 83 ? -6.474 11.990 -11.603 1.00 64.25 83 ALA A O 1
ATOM 624 N N . PRO A 1 84 ? -4.496 11.347 -12.486 1.00 58.00 84 PRO A N 1
ATOM 625 C CA . PRO A 1 84 ? -4.595 12.304 -13.569 1.00 58.00 84 PRO A CA 1
ATOM 626 C C . PRO A 1 84 ? -5.869 11.960 -14.336 1.00 58.00 84 PRO A C 1
ATOM 628 O O . PRO A 1 84 ? -6.032 10.834 -14.813 1.00 58.00 84 PRO A O 1
ATOM 631 N N . ALA A 1 85 ? -6.804 12.914 -14.384 1.00 48.31 85 ALA A N 1
ATOM 632 C CA . ALA A 1 85 ? -8.006 12.764 -15.179 1.00 48.31 85 ALA A CA 1
ATOM 633 C C . ALA A 1 85 ? -7.548 12.335 -16.571 1.00 48.31 85 ALA A C 1
ATOM 635 O O . ALA A 1 85 ? -6.712 13.009 -17.181 1.00 48.31 85 ALA A O 1
ATOM 636 N N . ALA A 1 86 ? -8.049 11.194 -17.041 1.00 50.56 86 ALA A N 1
ATOM 637 C CA . ALA A 1 86 ? -7.823 10.709 -18.390 1.00 50.56 86 ALA A CA 1
ATOM 638 C C . ALA A 1 86 ? -8.543 11.636 -19.384 1.00 50.56 86 ALA A C 1
ATOM 640 O O . ALA A 1 86 ? -9.456 11.241 -20.097 1.00 50.56 86 ALA A O 1
ATOM 641 N N . THR A 1 87 ? -8.142 12.903 -19.435 1.00 43.84 87 THR A N 1
ATOM 642 C CA . THR A 1 87 ? -8.546 13.879 -20.437 1.00 43.84 87 THR A CA 1
ATOM 643 C C . THR A 1 87 ? -7.532 13.802 -21.570 1.00 43.84 87 THR A C 1
ATOM 645 O O . THR A 1 87 ? -6.881 14.771 -21.942 1.00 43.84 87 THR A O 1
ATOM 648 N N . GLY A 1 88 ? -7.365 12.592 -22.098 1.00 46.91 88 GLY A N 1
ATOM 649 C CA . GLY A 1 88 ? -6.628 12.321 -23.319 1.00 46.91 88 GLY A CA 1
ATOM 650 C C . GLY A 1 88 ? -7.561 12.385 -24.518 1.00 46.91 88 GLY A C 1
ATOM 651 O O . GLY A 1 88 ? -7.648 11.420 -25.267 1.00 46.91 88 GLY A O 1
ATOM 652 N N . VAL A 1 89 ? -8.270 13.501 -24.720 1.00 43.56 89 VAL A N 1
ATOM 653 C CA . VAL A 1 89 ? -8.696 13.832 -26.083 1.00 43.56 89 VAL A CA 1
ATOM 654 C C . VAL A 1 89 ? -7.471 14.452 -26.737 1.00 43.56 89 VAL A C 1
ATOM 656 O O . VAL A 1 89 ? -7.205 15.645 -26.598 1.00 43.56 89 VAL A O 1
ATO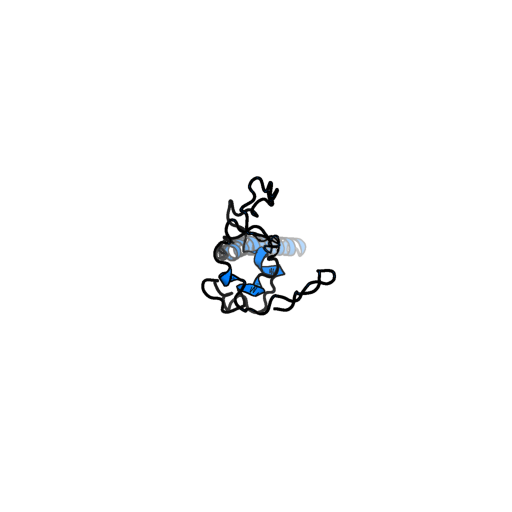M 659 N N . LEU A 1 90 ? -6.684 13.614 -27.410 1.00 50.12 90 LEU A N 1
ATOM 660 C CA . LEU A 1 90 ? -5.678 14.070 -28.358 1.00 50.12 90 LEU A CA 1
ATOM 661 C C . LEU A 1 90 ? -6.412 14.720 -29.534 1.00 50.12 90 LEU A C 1
ATOM 663 O O . LEU A 1 90 ? -6.586 14.114 -30.588 1.00 50.12 90 LEU A O 1
ATOM 667 N N . THR A 1 91 ? -6.843 15.970 -29.381 1.00 43.03 91 THR A N 1
ATOM 668 C CA . THR A 1 91 ? -7.102 16.806 -30.550 1.00 43.03 91 THR A CA 1
ATOM 669 C C . THR A 1 91 ? -5.736 17.219 -31.085 1.00 43.03 91 THR A C 1
ATOM 671 O O . THR A 1 91 ? -5.202 18.281 -30.766 1.00 43.03 91 THR A O 1
ATOM 674 N N . ALA A 1 92 ? -5.121 16.321 -31.853 1.00 54.12 92 ALA A N 1
ATOM 675 C CA . ALA A 1 92 ? -3.937 16.615 -32.637 1.00 54.12 92 ALA A CA 1
ATOM 676 C C . ALA A 1 92 ? -4.307 17.639 -33.723 1.00 54.12 92 ALA A C 1
ATOM 678 O O . ALA A 1 92 ? -4.639 17.275 -34.846 1.00 54.12 92 ALA A O 1
ATOM 679 N N . THR A 1 93 ? -4.249 18.934 -33.398 1.00 46.00 93 THR A N 1
ATOM 680 C CA . THR A 1 93 ? -4.406 20.017 -34.385 1.00 46.00 93 THR A CA 1
ATOM 681 C C . THR A 1 93 ? -3.094 20.758 -34.599 1.00 46.00 93 THR A C 1
ATOM 683 O O . THR A 1 93 ? -3.025 21.980 -34.482 1.00 46.00 93 THR A O 1
ATOM 686 N N . ARG A 1 94 ? -2.035 20.018 -34.940 1.00 50.09 94 ARG A N 1
ATOM 687 C CA . ARG A 1 94 ? -0.968 20.520 -35.817 1.00 50.09 94 ARG A CA 1
ATOM 688 C C . ARG A 1 94 ? -0.131 19.350 -36.336 1.00 50.09 94 ARG A C 1
ATOM 690 O O . ARG A 1 94 ? 0.513 18.683 -35.530 1.00 50.09 94 ARG A O 1
ATOM 697 N N . PRO A 1 95 ? -0.098 19.102 -37.655 1.00 46.28 95 PRO A N 1
ATOM 698 C CA . PRO A 1 95 ? 0.853 18.160 -38.210 1.00 46.28 95 PRO A CA 1
ATOM 699 C C . PRO A 1 95 ? 2.239 18.806 -38.146 1.00 46.28 95 PRO A C 1
ATOM 701 O O . PRO A 1 95 ? 2.516 19.797 -38.820 1.00 46.28 95 PRO A O 1
ATOM 704 N N . ILE A 1 96 ? 3.109 18.258 -37.301 1.00 49.66 96 ILE A N 1
ATOM 705 C CA . ILE A 1 96 ? 4.551 18.350 -37.516 1.00 49.66 96 ILE A CA 1
ATOM 706 C C . ILE A 1 96 ? 4.873 17.371 -38.645 1.00 49.66 96 ILE A C 1
ATOM 708 O O . ILE A 1 96 ? 4.750 16.158 -38.483 1.00 49.66 96 ILE A O 1
ATOM 712 N N . ALA A 1 97 ? 5.202 17.910 -39.819 1.00 41.09 97 ALA A N 1
ATOM 713 C CA . ALA A 1 97 ? 5.682 17.118 -40.943 1.00 41.09 97 ALA A CA 1
ATOM 714 C C . ALA A 1 97 ? 6.950 16.365 -40.499 1.00 41.09 97 ALA A C 1
ATOM 716 O O . ALA A 1 97 ? 7.943 17.001 -40.150 1.00 41.09 97 ALA A O 1
ATOM 717 N N . GLY A 1 98 ? 6.872 15.030 -40.449 1.00 47.81 98 GLY A N 1
ATOM 718 C CA . GLY A 1 98 ? 7.969 14.140 -40.049 1.00 47.81 98 GLY A CA 1
ATOM 719 C C . GLY A 1 98 ? 7.642 13.096 -38.970 1.00 47.81 98 GLY A C 1
ATOM 720 O O . GLY A 1 98 ? 8.506 12.291 -38.652 1.00 47.81 98 GLY A O 1
ATOM 721 N N . ALA A 1 99 ? 6.427 13.069 -38.408 1.00 47.25 99 ALA A N 1
ATOM 722 C CA . ALA A 1 99 ? 6.029 12.098 -37.374 1.00 47.25 99 ALA A CA 1
ATOM 723 C C . ALA A 1 99 ? 5.344 10.829 -37.931 1.00 47.25 99 ALA A C 1
ATOM 725 O O . ALA A 1 99 ? 4.428 10.281 -37.318 1.00 47.25 99 ALA A O 1
ATOM 726 N N . GLU A 1 100 ? 5.762 10.353 -39.100 1.00 37.22 100 GLU A N 1
ATOM 727 C CA . GLU A 1 100 ? 5.360 9.036 -39.599 1.00 37.22 100 GLU A CA 1
ATOM 728 C C . GLU A 1 100 ? 6.125 7.946 -38.831 1.00 37.22 100 GLU A C 1
ATOM 730 O O . GLU A 1 100 ? 7.236 7.567 -39.181 1.00 37.22 100 GLU A O 1
ATOM 735 N N . GLY A 1 101 ? 5.551 7.500 -37.708 1.00 50.91 101 GLY A N 1
ATOM 736 C CA . GLY A 1 101 ? 6.099 6.403 -36.899 1.00 50.91 101 GLY A CA 1
ATOM 737 C C . GLY A 1 101 ? 5.867 6.510 -35.390 1.00 50.91 101 GLY A C 1
ATOM 738 O O . GLY A 1 101 ? 6.042 5.523 -34.682 1.00 50.91 101 GLY A O 1
ATOM 739 N N . ALA A 1 102 ? 5.436 7.665 -34.874 1.00 50.59 102 ALA A N 1
ATOM 740 C CA . ALA A 1 102 ? 5.105 7.793 -33.457 1.00 50.59 102 ALA A CA 1
ATOM 741 C C . ALA A 1 102 ? 3.706 7.212 -33.192 1.00 50.59 102 ALA A C 1
ATOM 743 O O . ALA A 1 102 ? 2.693 7.899 -33.333 1.00 50.59 102 ALA A O 1
ATOM 744 N N . LEU A 1 103 ? 3.647 5.924 -32.839 1.00 58.38 103 LEU A N 1
ATOM 745 C CA . LEU A 1 103 ? 2.432 5.319 -32.295 1.00 58.38 103 LEU A CA 1
ATOM 746 C C . LEU A 1 103 ? 2.012 6.062 -31.013 1.00 58.38 103 LEU A C 1
ATOM 748 O O . LEU A 1 103 ? 2.877 6.514 -30.255 1.00 58.38 103 LEU A O 1
ATOM 752 N N . PRO A 1 104 ? 0.700 6.195 -30.748 1.00 58.53 104 PRO A N 1
ATOM 753 C CA . PRO A 1 104 ? 0.232 6.785 -29.505 1.00 58.53 104 PRO A CA 1
ATOM 754 C C . PRO A 1 104 ? 0.743 5.948 -28.331 1.00 58.53 104 PRO A C 1
ATOM 756 O O . PRO A 1 104 ? 0.529 4.735 -28.285 1.00 58.53 104 PRO A O 1
ATOM 759 N N . LEU A 1 105 ? 1.426 6.597 -27.387 1.00 62.69 105 LEU A N 1
ATOM 760 C CA . LEU A 1 105 ? 1.826 5.938 -26.152 1.00 62.69 105 LEU A CA 1
ATOM 761 C C . LEU A 1 105 ? 0.559 5.496 -25.398 1.00 62.69 105 LEU A C 1
ATOM 763 O O . LEU A 1 105 ? -0.398 6.271 -25.319 1.00 62.69 105 LEU A O 1
ATOM 767 N N . PRO A 1 106 ? 0.525 4.274 -24.839 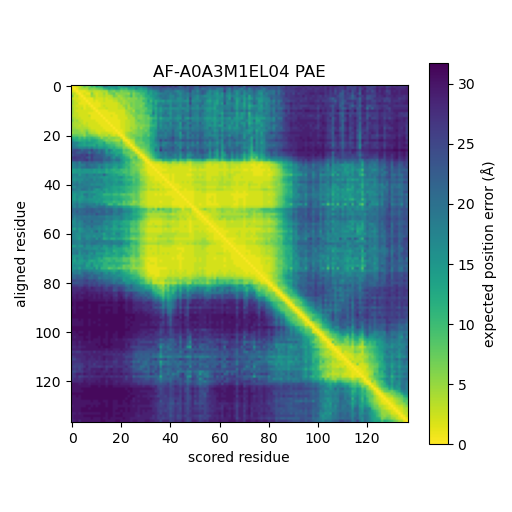1.00 62.97 106 PRO A N 1
ATOM 768 C CA . PRO A 1 106 ? -0.683 3.682 -24.257 1.00 62.97 106 PRO A CA 1
ATOM 769 C C . PRO A 1 106 ? -1.133 4.332 -22.933 1.00 62.97 106 PRO A C 1
ATOM 771 O O . PRO A 1 106 ? -2.089 3.864 -22.318 1.00 62.97 106 PRO A O 1
ATOM 774 N N . HIS A 1 107 ? -0.465 5.396 -22.481 1.00 64.62 107 HIS A N 1
ATOM 775 C CA . HIS A 1 107 ? -0.746 6.110 -21.237 1.00 64.62 107 HIS A CA 1
ATOM 776 C C . HIS A 1 107 ? -0.405 7.611 -21.356 1.00 64.62 107 HIS A C 1
ATOM 778 O O . HIS A 1 107 ? 0.409 8.000 -22.200 1.00 64.62 107 HIS A O 1
ATOM 784 N N . PRO A 1 108 ? -1.006 8.481 -20.519 1.00 68.38 108 PRO A N 1
ATOM 785 C CA . PRO A 1 108 ? -0.671 9.905 -20.481 1.00 68.38 108 PRO A CA 1
ATOM 786 C C . PRO A 1 108 ? 0.779 10.140 -20.023 1.00 68.38 108 PRO A C 1
ATOM 788 O O . PRO A 1 108 ? 1.313 9.391 -19.209 1.00 68.38 108 PRO A O 1
ATOM 791 N N . LEU A 1 109 ? 1.405 11.203 -20.539 1.00 71.44 109 LEU A N 1
ATOM 792 C CA . LEU A 1 109 ? 2.786 11.598 -20.211 1.00 71.44 109 LEU A CA 1
ATOM 793 C C . LEU A 1 109 ? 2.886 12.734 -19.183 1.00 71.44 109 LEU A C 1
ATOM 795 O O . LEU A 1 109 ? 3.967 12.986 -18.660 1.00 71.44 109 LEU A O 1
ATOM 799 N N . ALA A 1 110 ? 1.782 13.429 -18.896 1.00 66.88 110 ALA A N 1
ATOM 800 C CA . ALA A 1 110 ? 1.771 14.496 -17.900 1.00 66.88 110 ALA A CA 1
ATOM 801 C C . ALA A 1 110 ? 2.036 13.908 -16.502 1.00 66.88 110 ALA A C 1
ATOM 803 O O . ALA A 1 110 ? 1.246 13.092 -16.027 1.00 66.88 110 ALA A O 1
ATOM 804 N N . GLY A 1 111 ? 3.141 14.311 -15.869 1.00 64.06 111 GLY A N 1
ATOM 805 C CA . GLY A 1 111 ? 3.621 13.759 -14.599 1.00 64.06 111 GLY A CA 1
ATOM 806 C C . GLY A 1 111 ? 4.501 12.506 -14.725 1.00 64.06 111 GLY A C 1
ATOM 807 O O . GLY A 1 111 ? 4.864 11.930 -13.699 1.00 64.06 111 GLY A O 1
ATOM 808 N N . TYR A 1 112 ? 4.835 12.072 -15.949 1.00 62.34 112 TYR A N 1
ATOM 809 C CA . TYR A 1 112 ? 5.670 10.897 -16.241 1.00 62.34 112 TYR A CA 1
ATOM 810 C C . TYR A 1 112 ? 6.727 11.199 -17.315 1.00 62.34 112 TYR A C 1
ATOM 812 O O . TYR A 1 112 ? 6.930 10.440 -18.260 1.00 62.34 112 TYR A O 1
ATOM 820 N N . GLU A 1 113 ? 7.408 12.334 -17.184 1.00 75.00 113 GLU A N 1
ATOM 821 C CA . GLU A 1 113 ? 8.366 12.846 -18.170 1.00 75.00 113 GLU A CA 1
ATOM 822 C C . GLU A 1 113 ? 9.712 12.106 -18.133 1.00 75.00 113 GLU A C 1
ATOM 824 O O . GLU A 1 113 ? 10.491 12.169 -19.084 1.00 75.00 113 GLU A O 1
ATOM 829 N N . ASN A 1 114 ? 9.988 11.384 -17.043 1.00 70.44 114 ASN A N 1
ATOM 830 C CA . ASN A 1 114 ? 11.181 10.560 -16.902 1.00 70.44 114 ASN A CA 1
ATOM 831 C C . ASN A 1 114 ? 10.878 9.096 -17.248 1.00 70.44 114 ASN A C 1
ATOM 833 O O . ASN A 1 114 ? 10.712 8.252 -16.370 1.00 70.44 114 ASN A O 1
ATOM 837 N N . CYS A 1 115 ? 10.815 8.799 -18.545 1.00 71.69 115 CYS A N 1
ATOM 838 C CA . CYS A 1 115 ? 10.423 7.490 -19.080 1.00 71.69 115 CYS A CA 1
ATOM 839 C C . CYS A 1 115 ? 11.270 6.323 -18.536 1.00 71.69 115 CYS A C 1
ATOM 841 O O . CYS A 1 115 ? 10.766 5.211 -18.370 1.00 71.69 115 CYS A O 1
ATOM 843 N N . LEU A 1 116 ? 12.549 6.579 -18.232 1.00 71.44 116 LEU A N 1
ATOM 844 C CA . LEU A 1 116 ? 13.486 5.573 -17.722 1.00 71.44 116 LEU A CA 1
ATOM 845 C C . LEU A 1 116 ? 13.203 5.162 -16.276 1.00 71.44 116 LEU A C 1
ATOM 847 O O . LEU A 1 116 ? 13.732 4.154 -15.839 1.00 71.44 116 LEU A O 1
ATOM 851 N N . GLN A 1 117 ? 12.342 5.875 -15.547 1.00 68.44 117 GLN A N 1
ATOM 852 C CA . GLN A 1 117 ? 11.895 5.440 -14.219 1.00 68.44 117 GLN A CA 1
ATOM 853 C C . GLN A 1 117 ? 11.117 4.118 -14.268 1.00 68.44 117 GLN A C 1
ATOM 855 O O . GLN A 1 117 ? 11.074 3.395 -13.279 1.00 68.44 117 GLN A O 1
ATOM 860 N N . CYS A 1 118 ? 10.501 3.790 -15.411 1.00 65.38 118 CYS A N 1
ATOM 861 C CA . CYS A 1 118 ? 9.717 2.562 -15.577 1.00 65.38 118 CYS A CA 1
ATOM 862 C C . CYS A 1 118 ? 10.180 1.702 -16.764 1.00 65.38 118 CYS A C 1
ATOM 864 O O . CYS A 1 118 ? 10.039 0.484 -16.725 1.00 65.38 118 CYS A O 1
ATOM 866 N N . HIS A 1 119 ? 10.776 2.297 -17.800 1.00 72.00 119 HIS A N 1
ATOM 867 C CA . HIS A 1 119 ? 11.366 1.576 -18.932 1.00 72.00 119 HIS A CA 1
ATOM 868 C C . HIS A 1 119 ? 12.875 1.390 -18.738 1.00 72.00 119 HIS A C 1
ATOM 870 O O . HIS A 1 119 ? 13.688 1.998 -19.432 1.00 72.00 119 HIS A O 1
ATOM 876 N N . LEU A 1 120 ? 13.238 0.562 -17.756 1.00 65.81 120 LEU A N 1
ATOM 877 C CA . LEU A 1 120 ? 14.630 0.334 -17.345 1.00 65.81 120 LEU A CA 1
ATOM 878 C C . LEU A 1 120 ? 15.405 -0.611 -18.284 1.00 65.81 120 LEU A C 1
ATOM 880 O O . LEU A 1 120 ? 16.635 -0.595 -18.285 1.00 65.81 120 LEU A O 1
ATOM 884 N N . THR A 1 121 ? 14.711 -1.419 -19.092 1.00 55.62 121 THR A N 1
ATOM 885 C CA . THR A 1 121 ? 15.306 -2.355 -20.061 1.00 55.62 121 THR A CA 1
ATOM 886 C C . THR A 1 121 ? 14.741 -2.134 -21.469 1.00 55.62 121 THR A C 1
ATOM 888 O O . THR A 1 121 ? 13.568 -1.779 -21.597 1.00 55.62 121 THR A O 1
ATOM 891 N N . PRO A 1 122 ? 15.533 -2.357 -22.535 1.00 55.34 122 PRO A N 1
ATOM 892 C CA . PRO A 1 122 ? 15.057 -2.254 -23.917 1.00 55.34 122 PRO A CA 1
ATOM 893 C C . PRO A 1 122 ? 14.076 -3.372 -24.309 1.00 55.34 122 PRO A C 1
ATOM 895 O O . PRO A 1 122 ? 13.296 -3.187 -25.241 1.00 55.34 122 PRO A O 1
ATOM 898 N N . GLU A 1 123 ? 14.058 -4.502 -23.595 1.00 54.09 123 GLU A N 1
ATOM 899 C CA . GLU A 1 123 ? 13.002 -5.503 -23.733 1.00 54.09 123 GLU A CA 1
ATOM 900 C C . GLU A 1 123 ? 11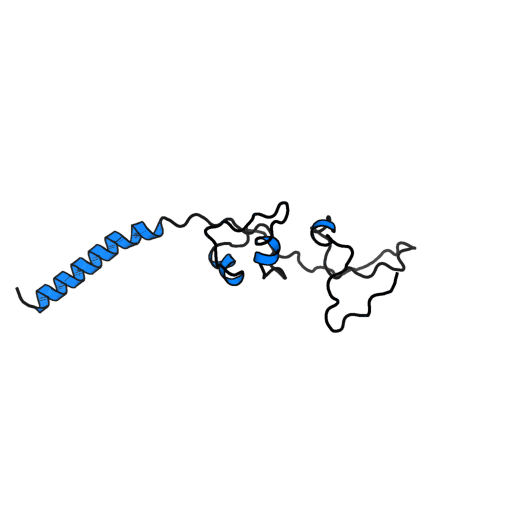.669 -4.928 -23.238 1.00 54.09 123 GLU A C 1
ATOM 902 O O . GLU A 1 123 ? 11.408 -4.822 -22.037 1.00 54.09 123 GLU A O 1
ATOM 907 N N . ALA A 1 124 ? 10.827 -4.538 -24.193 1.00 52.91 124 ALA A N 1
ATOM 908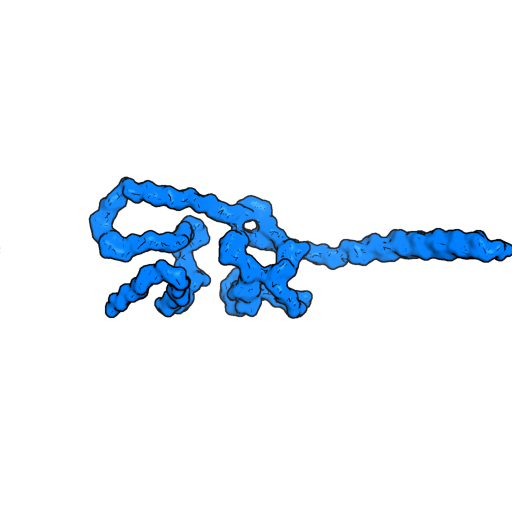 C CA . ALA A 1 124 ? 9.443 -4.173 -23.962 1.00 52.91 124 ALA A CA 1
ATOM 909 C C . ALA A 1 124 ? 8.719 -5.281 -23.181 1.00 52.91 124 ALA A C 1
ATOM 911 O O . ALA A 1 124 ? 8.896 -6.475 -23.435 1.00 52.91 124 ALA A O 1
ATOM 912 N N . THR A 1 125 ? 7.887 -4.861 -22.232 1.00 52.56 125 THR A N 1
ATOM 913 C CA . THR A 1 125 ? 6.969 -5.714 -21.477 1.00 52.56 125 THR A CA 1
ATOM 914 C C . THR A 1 125 ? 6.218 -6.694 -22.392 1.00 52.56 125 THR A C 1
ATOM 916 O O . THR A 1 125 ? 5.907 -6.348 -23.536 1.00 52.56 125 THR A O 1
ATOM 919 N N . PRO A 1 126 ? 5.894 -7.913 -21.913 1.00 50.12 126 PRO A N 1
ATOM 920 C CA . PRO A 1 126 ? 5.162 -8.898 -22.700 1.00 50.12 126 PRO A CA 1
ATOM 921 C C . PRO A 1 126 ? 3.893 -8.294 -23.307 1.00 50.12 126 PRO A C 1
ATOM 923 O O . PRO A 1 126 ? 3.070 -7.712 -22.599 1.00 50.12 126 PRO A O 1
ATOM 926 N N . VAL A 1 127 ? 3.745 -8.441 -24.623 1.00 49.31 127 VAL A N 1
ATOM 927 C CA . VAL A 1 127 ? 2.586 -7.955 -25.376 1.00 49.31 127 VAL A CA 1
ATOM 928 C C . VAL A 1 127 ? 1.327 -8.667 -24.850 1.00 49.31 127 VAL A C 1
ATOM 930 O O . VAL A 1 127 ? 1.274 -9.900 -24.901 1.00 49.31 127 VAL A O 1
ATOM 933 N N . PRO A 1 128 ? 0.317 -7.947 -24.323 1.00 45.16 128 PRO A N 1
ATOM 934 C CA . PRO A 1 128 ? -0.900 -8.577 -23.822 1.00 45.16 128 PRO A CA 1
ATOM 935 C C . PRO A 1 128 ? -1.660 -9.297 -24.953 1.00 45.16 128 PRO A C 1
ATOM 937 O O . PRO A 1 128 ? -1.556 -8.901 -26.120 1.00 45.16 128 PRO A O 1
ATOM 940 N N . PRO A 1 129 ? -2.452 -10.343 -24.642 1.00 42.16 129 PRO A N 1
ATOM 941 C CA . PRO A 1 129 ? -3.189 -11.091 -25.656 1.00 42.16 129 PRO A CA 1
ATOM 942 C C . PRO A 1 129 ? -4.110 -10.164 -26.464 1.00 42.16 129 PRO A C 1
ATOM 944 O O . PRO A 1 129 ? -4.975 -9.499 -25.897 1.00 42.16 129 PRO A O 1
ATOM 947 N N . GLY A 1 130 ? -3.931 -10.130 -27.788 1.00 49.47 130 GLY A N 1
ATOM 948 C CA . GLY A 1 130 ? -4.736 -9.314 -28.706 1.00 49.47 130 GLY A CA 1
ATOM 949 C C . GLY A 1 130 ? -4.107 -7.986 -29.140 1.00 49.47 130 GLY A C 1
ATOM 950 O O . GLY A 1 130 ? -4.697 -7.292 -29.967 1.00 49.47 130 GLY A O 1
ATOM 951 N N . ALA A 1 131 ? -2.919 -7.633 -28.643 1.00 46.72 131 ALA A N 1
ATOM 952 C CA . ALA A 1 131 ? -2.170 -6.500 -29.177 1.00 46.72 131 ALA A CA 1
ATOM 953 C C . ALA A 1 131 ? -1.488 -6.843 -30.525 1.00 46.72 131 ALA A C 1
ATOM 955 O O . ALA A 1 131 ? -1.177 -8.011 -30.789 1.00 46.72 131 ALA A O 1
ATOM 956 N N . PRO A 1 132 ? -1.294 -5.844 -31.412 1.00 45.03 132 PRO A N 1
ATOM 957 C CA . PRO A 1 132 ? -0.668 -6.043 -32.719 1.00 45.03 132 PRO A CA 1
ATOM 958 C C . PRO A 1 132 ? 0.776 -6.561 -32.583 1.00 45.03 132 PRO A C 1
ATOM 960 O O . PRO A 1 132 ? 1.432 -6.282 -31.576 1.00 45.03 132 PRO A O 1
ATOM 963 N N . PRO A 1 133 ? 1.282 -7.326 -33.573 1.00 48.94 133 PRO A N 1
ATOM 964 C CA . PRO A 1 133 ? 2.602 -7.945 -33.483 1.00 48.94 133 PRO A CA 1
ATOM 965 C C . PRO A 1 133 ? 3.716 -6.889 -33.376 1.00 48.94 133 PRO A C 1
ATOM 967 O O . PRO A 1 133 ? 3.600 -5.823 -33.991 1.00 48.94 133 PRO A O 1
ATOM 970 N N . PRO A 1 134 ? 4.806 -7.175 -32.634 1.00 48.41 134 PRO A N 1
ATOM 971 C CA . PRO A 1 134 ? 5.954 -6.278 -32.565 1.00 48.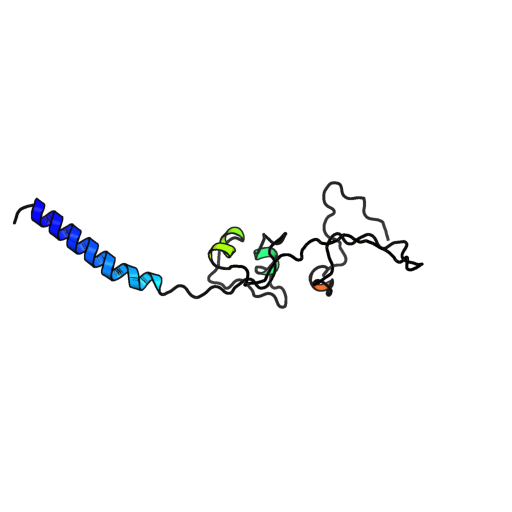41 134 PRO A CA 1
ATOM 972 C C . PRO A 1 134 ? 6.598 -6.138 -33.950 1.00 48.41 134 PRO A C 1
ATOM 974 O O . PRO A 1 134 ? 6.723 -7.114 -34.693 1.00 48.41 134 PRO A O 1
ATOM 977 N N . ILE A 1 135 ? 6.993 -4.915 -34.303 1.00 44.84 135 ILE A N 1
ATOM 978 C CA . ILE A 1 135 ? 7.657 -4.626 -35.578 1.00 44.84 135 ILE A CA 1
ATOM 979 C C . ILE A 1 135 ? 9.149 -4.954 -35.414 1.00 44.84 135 ILE A C 1
ATOM 981 O O . ILE A 1 135 ? 9.754 -4.468 -34.457 1.00 44.84 135 ILE A O 1
ATOM 985 N N . PRO A 1 136 ? 9.754 -5.770 -36.296 1.00 41.19 136 PRO A N 1
ATOM 986 C CA . PRO A 1 136 ? 11.186 -6.030 -36.242 1.00 41.19 136 PRO A CA 1
ATOM 987 C C . PRO A 1 136 ? 11.974 -4.757 -36.581 1.00 41.19 136 PRO A C 1
ATOM 989 O O . PRO A 1 136 ? 11.589 -4.013 -37.486 1.00 41.19 136 PRO A O 1
ATOM 992 N N . HIS A 1 137 ? 13.053 -4.526 -35.831 1.00 47.72 137 HIS A N 1
ATOM 993 C CA . HIS A 1 137 ? 14.038 -3.471 -36.083 1.00 47.72 137 HIS A CA 1
ATOM 994 C C . HIS A 1 137 ? 14.866 -3.745 -37.342 1.00 47.72 137 HIS A C 1
ATOM 996 O O . HIS A 1 137 ? 15.183 -4.932 -37.592 1.00 47.72 137 HIS A O 1
#

Mean predicted aligned error: 17.37 Å

Radius of gyration: 27.24 Å; Cα contacts (8 Å, |Δi|>4): 52; chains: 1; bounding box: 43×37×91 Å

pLDDT: mean 72.67, std 18.12, range [37.22, 94.88]

Foldseek 3Di:
DDPVVVVVVVVVVVVVVCVVPVVVVVPPPDQDEEDAADCVVPLFVCVAQVDPAPPRDHDDPVCPPPGSNCSCVRYHHDPPHDPPPPPPPPPVPDDPPPPPPDDPDPDDCVVPVPVCSPCVDPPDDPDPPPDDDDDDD